Protein AF-A0A183GMT7-F1 (afdb_monomer)

pLDDT: mean 81.46, std 11.67, range [47.44, 95.62]

Mean predicted aligned error: 14.93 Å

InterPro domains:
  IPR029526 PiggyBac transposable element-derived protein [PF13843] (2-76)

Solvent-accessible surface area (backbone atoms only — not comparable to full-atom values): 9128 Å² total; per-residue (Å²): 95,82,48,75,75,99,55,83,44,78,52,85,71,95,82,59,68,97,49,69,35,96,83,80,39,44,40,59,58,55,54,48,52,62,58,49,46,56,57,55,51,52,51,50,57,40,67,76,61,62,87,83,74,97,66,95,53,71,67,58,55,53,54,50,46,44,52,66,42,53,51,46,48,52,52,51,51,52,39,40,76,75,76,46,88,71,57,69,69,60,52,51,49,52,52,52,54,53,55,56,58,55,56,68,66,70,62,71,66,73,80,71,57,67,42,81,47,70,59,88,93,64,59,39,45,28,30,57,70,59,31,56,54,36,43,73,78,33,61,68,74,61,18,60,68,71,35,51,61,131

Organism: Heligmosomoides polygyrus (NCBI:txid6339)

Structure (mmCIF, N/CA/C/O backbone):
data_AF-A0A183GM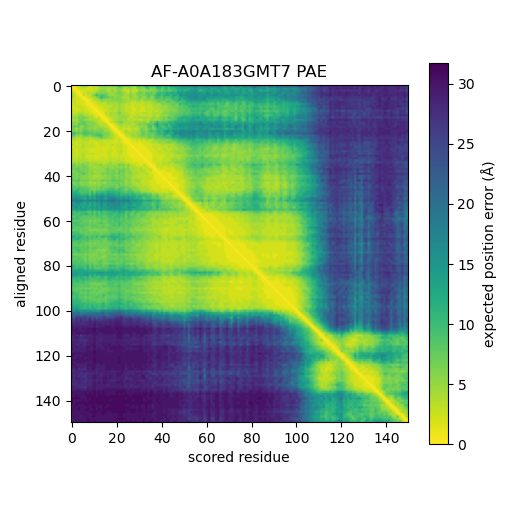T7-F1
#
_entry.id   AF-A0A183GMT7-F1
#
loop_
_atom_site.group_PDB
_atom_site.id
_atom_site.type_symbol
_atom_site.label_atom_id
_atom_site.label_alt_id
_atom_site.label_comp_id
_atom_site.label_asym_id
_atom_site.label_entity_id
_atom_site.label_seq_id
_atom_site.pdbx_PDB_ins_code
_atom_site.Cartn_x
_atom_site.Cartn_y
_atom_site.Cartn_z
_atom_site.occupancy
_atom_site.B_iso_or_equiv
_atom_site.auth_seq_id
_atom_site.auth_comp_id
_atom_site.auth_asym_id
_atom_site.auth_atom_id
_atom_site.pdbx_PDB_model_num
ATOM 1 N N . MET A 1 1 ? 17.663 -13.928 -25.391 1.00 79.12 1 MET A N 1
ATOM 2 C CA . MET A 1 1 ? 18.899 -13.116 -25.437 1.00 79.12 1 MET A CA 1
ATOM 3 C C . MET A 1 1 ? 19.853 -13.529 -24.312 1.00 79.12 1 MET A C 1
ATOM 5 O O . MET A 1 1 ? 19.397 -13.737 -23.190 1.00 79.12 1 MET A O 1
ATOM 9 N N . LYS A 1 2 ? 21.162 -13.655 -24.583 1.00 85.62 2 LYS A N 1
ATOM 10 C CA . LYS A 1 2 ? 22.198 -13.870 -23.554 1.00 85.62 2 LYS A CA 1
ATOM 11 C C . LYS A 1 2 ? 23.055 -12.611 -23.450 1.00 85.62 2 LYS A C 1
ATOM 13 O O . LYS A 1 2 ? 23.672 -12.215 -24.431 1.00 85.62 2 LYS A O 1
ATOM 18 N N . TRP A 1 3 ? 23.098 -11.992 -22.276 1.00 86.00 3 TRP A N 1
ATOM 19 C CA . TRP A 1 3 ? 23.861 -10.771 -22.030 1.00 86.00 3 TRP A CA 1
ATOM 20 C C . TRP A 1 3 ? 24.848 -10.976 -20.886 1.00 86.00 3 TRP A C 1
ATOM 22 O O . TRP A 1 3 ? 24.518 -11.592 -19.874 1.00 86.00 3 TRP A O 1
ATOM 32 N N . LYS A 1 4 ? 26.075 -10.479 -21.042 1.00 86.19 4 LYS A N 1
ATOM 33 C CA . LYS A 1 4 ? 27.156 -10.695 -20.080 1.00 86.19 4 LYS A CA 1
ATOM 34 C C . LYS A 1 4 ? 27.585 -9.378 -19.456 1.00 86.19 4 LYS A C 1
ATOM 36 O O . LYS A 1 4 ? 27.953 -8.444 -20.159 1.00 86.19 4 LYS A O 1
ATOM 41 N N . VAL A 1 5 ? 27.575 -9.344 -18.125 1.00 83.38 5 VAL A N 1
ATOM 42 C CA . VAL A 1 5 ? 28.184 -8.265 -17.331 1.00 83.38 5 VAL A CA 1
ATOM 43 C C . VAL A 1 5 ? 29.330 -8.868 -16.519 1.00 83.38 5 VAL A C 1
ATOM 45 O O . VAL A 1 5 ? 30.293 -9.364 -17.091 1.00 83.38 5 VAL A O 1
ATOM 48 N N . LYS A 1 6 ? 29.207 -8.926 -15.185 1.00 88.00 6 LYS A N 1
ATOM 49 C CA . LYS A 1 6 ? 30.078 -9.733 -14.314 1.00 88.00 6 LYS A CA 1
ATOM 50 C C . LYS A 1 6 ? 29.716 -11.221 -14.345 1.00 88.00 6 LYS A C 1
ATOM 52 O O . LYS A 1 6 ? 30.560 -12.068 -14.083 1.00 88.00 6 LYS A O 1
ATOM 57 N N . ARG A 1 7 ? 28.449 -11.528 -14.620 1.00 89.38 7 ARG A N 1
ATOM 58 C CA . ARG A 1 7 ? 27.887 -12.875 -14.759 1.00 89.38 7 ARG A CA 1
ATOM 59 C C . ARG A 1 7 ? 27.035 -12.917 -16.021 1.00 89.38 7 ARG A C 1
ATOM 61 O O . ARG A 1 7 ? 26.567 -11.870 -16.476 1.00 89.38 7 ARG A O 1
ATOM 68 N N . ASP A 1 8 ? 26.866 -14.113 -16.567 1.00 91.25 8 ASP A N 1
ATOM 69 C CA . ASP A 1 8 ? 25.964 -14.340 -17.690 1.00 91.25 8 ASP A CA 1
ATOM 70 C C . ASP A 1 8 ? 24.513 -14.208 -17.209 1.00 91.25 8 ASP A C 1
ATOM 72 O O . ASP A 1 8 ? 24.123 -14.797 -16.200 1.00 91.25 8 ASP A O 1
ATOM 76 N N . ILE A 1 9 ? 23.723 -13.422 -17.935 1.00 89.50 9 ILE A N 1
ATOM 77 C CA . ILE A 1 9 ? 22.298 -13.199 -17.708 1.00 89.50 9 ILE A CA 1
ATOM 78 C C . ILE A 1 9 ? 21.564 -13.704 -18.948 1.00 89.50 9 ILE A C 1
ATOM 80 O O . ILE A 1 9 ? 21.869 -13.310 -20.075 1.00 89.50 9 ILE A O 1
ATOM 84 N N . ILE A 1 10 ? 20.601 -14.594 -18.740 1.00 91.38 10 ILE A N 1
ATOM 85 C CA . ILE A 1 10 ? 19.743 -15.121 -19.799 1.00 91.38 10 ILE A CA 1
ATOM 86 C C . ILE A 1 10 ? 18.361 -14.521 -19.582 1.00 91.38 10 ILE A C 1
ATOM 88 O O . ILE A 1 10 ? 17.787 -14.686 -18.509 1.00 91.38 10 ILE A O 1
ATOM 92 N N . MET A 1 11 ? 17.852 -13.820 -20.592 1.00 89.12 11 MET A N 1
ATOM 93 C CA . MET A 1 11 ? 16.529 -13.204 -20.555 1.00 89.12 11 MET A CA 1
ATOM 94 C C . MET A 1 11 ? 15.657 -13.733 -21.695 1.00 89.12 11 MET A C 1
ATOM 96 O O . MET A 1 11 ? 16.134 -13.975 -22.815 1.00 89.12 11 MET A O 1
ATOM 100 N N . LEU A 1 12 ? 14.371 -13.890 -21.384 1.00 91.12 12 LEU A N 1
ATOM 101 C CA . LEU A 1 12 ? 13.308 -14.271 -22.304 1.00 91.12 12 LEU A CA 1
ATOM 102 C C . LEU A 1 12 ? 12.240 -13.181 -22.272 1.00 91.12 12 LEU A C 1
ATOM 104 O O . LEU A 1 12 ? 11.809 -12.768 -21.198 1.00 91.12 12 LEU A O 1
ATOM 108 N N . SE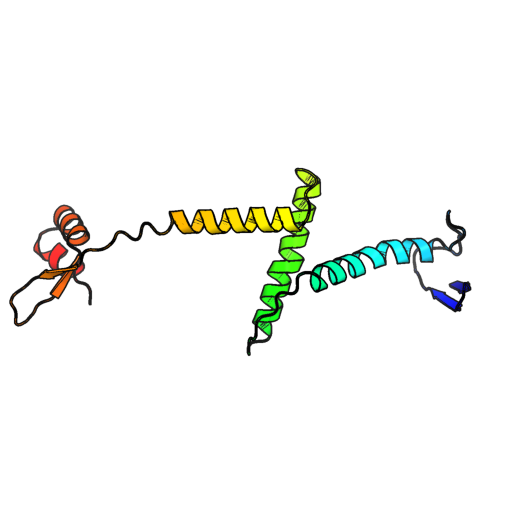R A 1 13 ? 11.794 -12.735 -23.440 1.00 88.94 13 SER A N 1
ATOM 109 C CA . SER A 1 13 ? 10.613 -11.886 -23.548 1.00 88.94 13 SER A CA 1
ATOM 110 C C . SER A 1 13 ? 9.918 -12.124 -24.880 1.00 88.94 13 SER A C 1
ATOM 112 O O . SER A 1 13 ? 10.556 -12.537 -25.845 1.00 88.94 13 SER A O 1
ATOM 114 N N . THR A 1 14 ? 8.622 -11.837 -24.915 1.00 92.44 14 THR A N 1
ATOM 115 C CA . THR A 1 14 ? 7.770 -11.952 -26.104 1.00 92.44 14 THR A CA 1
ATOM 116 C C . THR A 1 14 ? 7.550 -10.620 -26.823 1.00 92.44 14 THR A C 1
ATOM 118 O O . THR A 1 14 ? 6.858 -10.605 -27.834 1.00 92.44 14 THR A O 1
ATOM 121 N N . ILE A 1 15 ? 8.073 -9.509 -26.288 1.00 89.88 15 ILE A N 1
ATOM 122 C CA . ILE A 1 15 ? 7.766 -8.146 -26.764 1.00 89.88 15 ILE A CA 1
ATOM 123 C C . ILE A 1 15 ? 8.999 -7.339 -27.182 1.00 89.88 15 ILE A C 1
ATOM 125 O O . ILE A 1 15 ? 8.868 -6.400 -27.956 1.00 89.88 15 ILE A O 1
ATOM 129 N N . HIS A 1 16 ? 10.175 -7.668 -26.646 1.00 89.25 16 HIS A N 1
ATOM 130 C CA . HIS A 1 16 ? 11.413 -6.942 -26.920 1.00 89.25 16 HIS A CA 1
ATOM 131 C C . HIS A 1 16 ? 12.256 -7.690 -27.952 1.00 89.25 16 HIS A C 1
ATOM 133 O O . HIS A 1 16 ? 12.486 -8.892 -27.793 1.00 89.25 16 HIS A O 1
ATOM 139 N N . ASP A 1 17 ? 12.781 -6.943 -28.920 1.00 85.38 17 ASP A N 1
ATOM 140 C CA . ASP A 1 17 ? 13.849 -7.380 -29.820 1.00 85.38 17 ASP A CA 1
ATOM 141 C C . ASP A 1 17 ? 15.227 -7.315 -29.126 1.00 85.38 17 ASP A C 1
ATOM 143 O O . ASP A 1 17 ? 15.355 -6.864 -27.983 1.00 85.38 17 ASP A O 1
ATOM 147 N N . ASP A 1 18 ? 16.295 -7.706 -29.830 1.00 81.94 18 ASP A N 1
ATOM 148 C CA . ASP A 1 18 ? 17.686 -7.663 -29.338 1.00 81.94 18 ASP A CA 1
ATOM 149 C C . ASP A 1 18 ? 18.289 -6.233 -29.286 1.00 81.94 18 ASP A C 1
ATOM 151 O O . ASP A 1 18 ? 19.508 -6.047 -29.250 1.00 81.94 18 ASP A O 1
ATOM 155 N N . GLY A 1 19 ? 17.439 -5.201 -29.272 1.00 85.12 19 GLY A N 1
ATOM 156 C CA . GLY A 1 19 ? 17.832 -3.794 -29.245 1.00 85.12 19 GLY A CA 1
ATOM 157 C C . GLY A 1 19 ? 18.531 -3.375 -27.946 1.00 85.12 19 GLY A C 1
ATOM 158 O O . GLY A 1 19 ? 18.185 -3.808 -26.840 1.00 85.12 19 GLY A O 1
ATOM 159 N N . ILE A 1 20 ? 19.506 -2.474 -28.078 1.00 85.81 20 ILE A N 1
ATOM 160 C CA . ILE A 1 20 ? 20.235 -1.875 -26.955 1.00 85.81 20 ILE A CA 1
ATOM 161 C C . ILE A 1 20 ? 19.594 -0.529 -26.609 1.00 85.81 20 ILE A C 1
ATOM 163 O O . ILE A 1 20 ? 19.430 0.324 -27.477 1.00 85.81 20 ILE A O 1
ATOM 167 N N . GLY A 1 21 ? 19.250 -0.356 -25.335 1.00 82.50 21 GLY A N 1
ATOM 168 C CA . GLY A 1 21 ? 18.690 0.865 -24.779 1.00 82.50 21 GLY A CA 1
ATOM 169 C C . GLY A 1 21 ? 19.737 1.921 -24.434 1.00 82.50 21 GLY A C 1
ATOM 170 O O . GLY A 1 21 ? 20.948 1.747 -24.598 1.00 82.50 21 GLY A O 1
ATOM 171 N N . SER A 1 22 ? 19.241 3.043 -23.919 1.00 80.31 22 SER A N 1
ATOM 172 C CA . SER A 1 22 ? 20.021 4.262 -23.667 1.00 80.31 22 SER A CA 1
ATOM 173 C C . SER A 1 22 ? 21.193 4.086 -22.692 1.00 80.31 22 SER A C 1
ATOM 175 O O . SER A 1 22 ? 22.168 4.829 -22.776 1.00 80.31 22 SER A O 1
ATOM 177 N N . SER A 1 23 ? 21.150 3.086 -21.803 1.00 83.31 23 SER A N 1
ATOM 178 C CA . SER A 1 23 ? 22.212 2.836 -20.817 1.00 83.31 23 SER A CA 1
ATOM 179 C C . SER A 1 23 ? 23.258 1.817 -21.287 1.00 83.31 23 SER A C 1
ATOM 181 O O . SER A 1 23 ? 23.935 1.212 -20.449 1.00 83.31 23 SER A O 1
ATOM 183 N N . SER A 1 24 ? 23.346 1.546 -22.595 1.00 85.94 24 SER A N 1
ATOM 184 C CA . SER A 1 24 ? 24.153 0.452 -23.169 1.00 85.94 24 SER A CA 1
ATOM 185 C C . SER A 1 24 ? 23.764 -0.936 -22.637 1.00 85.94 24 SER A C 1
ATOM 187 O O . SER A 1 24 ? 24.556 -1.882 -22.662 1.00 85.94 24 SER A O 1
ATOM 189 N N . LYS A 1 25 ? 22.537 -1.062 -22.123 1.00 89.19 25 LYS A N 1
ATOM 190 C CA . LYS A 1 25 ? 21.934 -2.312 -21.654 1.00 89.19 25 LYS A CA 1
ATOM 191 C C . LYS A 1 25 ? 20.850 -2.726 -22.640 1.00 89.19 25 LYS A C 1
ATOM 193 O O . LYS A 1 25 ? 20.232 -1.852 -23.238 1.00 89.19 25 LYS A O 1
ATOM 198 N N . PRO A 1 26 ? 20.571 -4.024 -22.805 1.00 91.62 26 PRO A N 1
ATOM 199 C CA . PRO A 1 26 ? 19.427 -4.448 -23.600 1.00 91.62 26 PRO A CA 1
ATOM 200 C C . PRO A 1 26 ? 18.131 -3.816 -23.090 1.00 91.62 26 PRO A C 1
ATOM 202 O O . PRO A 1 26 ? 17.925 -3.787 -21.874 1.00 91.62 26 PRO A O 1
ATOM 205 N N . HIS A 1 27 ? 17.246 -3.388 -23.992 1.00 90.75 27 HIS A N 1
ATOM 206 C CA . HIS A 1 27 ? 15.937 -2.830 -23.617 1.00 90.75 27 HIS A CA 1
ATOM 207 C C . HIS A 1 27 ? 15.178 -3.758 -22.661 1.00 90.75 27 HIS A C 1
ATOM 209 O O . HIS A 1 27 ? 14.740 -3.344 -21.592 1.00 90.75 27 HIS A O 1
ATOM 215 N N . MET A 1 28 ? 15.176 -5.057 -22.972 1.00 90.50 28 MET A N 1
ATOM 216 C CA . MET A 1 28 ? 14.586 -6.104 -22.135 1.00 90.50 28 MET A CA 1
ATOM 217 C C . MET A 1 28 ? 15.104 -6.096 -20.685 1.00 90.50 28 MET A C 1
ATOM 219 O O . MET A 1 28 ? 14.360 -6.393 -19.753 1.00 90.50 28 MET A O 1
ATOM 223 N N . VAL A 1 29 ? 16.384 -5.776 -20.472 1.00 90.31 29 VAL A N 1
ATOM 224 C CA . VAL A 1 29 ? 16.991 -5.720 -19.134 1.00 90.31 29 VAL A CA 1
ATOM 225 C C . VAL A 1 29 ? 16.600 -4.434 -18.409 1.00 90.31 29 VAL A C 1
ATOM 227 O O . VAL A 1 29 ? 16.376 -4.468 -17.199 1.00 90.31 29 VAL A O 1
ATOM 230 N N . GLU A 1 30 ? 16.537 -3.303 -19.111 1.00 89.75 30 GLU A N 1
ATOM 231 C CA . GLU A 1 30 ? 16.092 -2.030 -18.533 1.00 89.75 30 GLU A CA 1
ATOM 232 C C . GLU A 1 30 ? 14.638 -2.131 -18.058 1.00 89.75 30 GLU A C 1
ATOM 234 O O . GLU A 1 30 ? 14.358 -1.880 -16.883 1.00 89.75 30 GLU A O 1
ATOM 239 N N . ASP A 1 31 ? 13.748 -2.619 -18.920 1.00 89.81 31 ASP A N 1
ATOM 240 C CA . ASP A 1 31 ? 12.323 -2.749 -18.617 1.00 89.81 31 ASP A CA 1
ATOM 241 C C . ASP A 1 31 ? 12.052 -3.784 -17.525 1.00 89.81 31 ASP A C 1
ATOM 243 O O . ASP A 1 31 ? 11.266 -3.530 -16.607 1.00 89.81 31 ASP A O 1
ATOM 247 N N . TYR A 1 32 ? 12.776 -4.909 -17.533 1.00 90.94 32 TYR A N 1
ATOM 248 C CA . TYR A 1 32 ? 12.711 -5.875 -16.437 1.00 90.94 32 TYR A CA 1
ATOM 249 C C . TYR A 1 32 ? 13.087 -5.245 -15.091 1.00 90.94 32 TYR A C 1
ATOM 251 O O . TYR A 1 32 ? 12.390 -5.447 -14.097 1.00 90.94 32 TYR A O 1
ATOM 259 N N . ASN A 1 33 ? 14.172 -4.466 -15.036 1.00 88.94 33 ASN A N 1
ATOM 260 C CA . ASN A 1 33 ? 14.602 -3.827 -13.792 1.00 88.94 33 ASN A CA 1
ATOM 261 C C . ASN A 1 33 ? 13.587 -2.783 -13.308 1.00 88.94 33 ASN A C 1
ATOM 263 O O . ASN A 1 33 ? 13.302 -2.730 -12.111 1.00 88.94 33 ASN A O 1
ATOM 267 N N . ASN A 1 34 ? 13.013 -2.000 -14.225 1.00 87.94 34 ASN A N 1
ATOM 268 C CA . ASN A 1 34 ? 11.971 -1.023 -13.907 1.00 87.94 34 ASN A CA 1
ATOM 269 C C . ASN A 1 34 ? 10.721 -1.699 -13.325 1.00 87.94 34 ASN A C 1
ATOM 271 O O . ASN A 1 34 ? 10.192 -1.250 -12.309 1.00 87.94 34 ASN A O 1
ATOM 275 N N . ALA A 1 35 ? 10.280 -2.811 -13.919 1.00 86.69 35 ALA A N 1
ATOM 276 C CA . ALA A 1 35 ? 9.129 -3.564 -13.429 1.00 86.69 35 ALA A CA 1
ATOM 277 C C . ALA A 1 35 ? 9.411 -4.258 -12.084 1.00 86.69 35 ALA A C 1
ATOM 279 O O . ALA A 1 35 ? 8.590 -4.210 -11.165 1.00 86.69 35 ALA A O 1
ATOM 280 N N . LYS A 1 36 ? 10.591 -4.872 -11.935 1.00 86.88 36 LYS A N 1
ATOM 281 C CA . LYS A 1 36 ? 10.997 -5.585 -10.714 1.00 86.88 36 LYS A CA 1
ATOM 282 C C . LYS A 1 36 ? 11.088 -4.663 -9.498 1.00 86.88 36 LYS A C 1
ATOM 284 O O . LYS A 1 36 ? 10.730 -5.072 -8.393 1.00 86.88 36 LYS A O 1
ATOM 289 N N . LEU A 1 37 ? 11.508 -3.414 -9.710 1.00 86.69 37 LEU A N 1
ATOM 290 C CA . LEU A 1 37 ? 11.650 -2.415 -8.653 1.00 86.69 37 LEU A CA 1
ATOM 291 C C . LEU A 1 37 ? 10.357 -2.221 -7.851 1.00 86.69 37 LEU A C 1
ATOM 293 O O . LEU A 1 37 ? 10.417 -2.016 -6.640 1.00 86.69 37 LEU A O 1
ATOM 297 N N . PHE A 1 38 ? 9.190 -2.304 -8.493 1.00 81.38 38 PHE A N 1
ATOM 298 C CA . PHE A 1 38 ? 7.909 -2.103 -7.817 1.00 81.38 38 PHE A CA 1
ATOM 299 C C . PHE A 1 38 ? 7.640 -3.174 -6.753 1.00 81.38 38 PHE A C 1
ATOM 301 O O . PHE A 1 38 ? 7.278 -2.852 -5.619 1.00 81.38 38 PHE A O 1
ATOM 308 N N . VAL A 1 39 ? 7.865 -4.444 -7.103 1.00 84.81 39 VAL A N 1
ATOM 309 C CA . VAL A 1 39 ? 7.676 -5.579 -6.189 1.00 84.81 39 VAL A CA 1
ATOM 310 C C . VAL A 1 39 ? 8.671 -5.499 -5.037 1.00 84.81 39 VAL A C 1
ATOM 312 O O . VAL A 1 39 ? 8.263 -5.574 -3.879 1.00 84.81 39 VAL A O 1
ATOM 315 N N . ASP A 1 40 ? 9.949 -5.259 -5.346 1.00 87.75 40 ASP A N 1
ATOM 316 C CA . ASP A 1 40 ? 11.007 -5.138 -4.338 1.00 87.75 40 ASP A CA 1
ATOM 317 C C . ASP A 1 40 ? 10.715 -3.980 -3.364 1.00 87.75 40 ASP A C 1
ATOM 319 O O . ASP A 1 40 ? 10.862 -4.128 -2.152 1.00 87.75 40 ASP A O 1
ATOM 323 N N . THR A 1 41 ? 10.235 -2.838 -3.870 1.00 85.31 41 THR A N 1
ATOM 324 C CA . THR A 1 41 ? 9.893 -1.673 -3.037 1.00 85.31 41 THR A CA 1
ATOM 325 C C . THR A 1 41 ? 8.697 -1.966 -2.133 1.00 85.31 41 THR A C 1
ATOM 327 O O . THR A 1 41 ? 8.705 -1.598 -0.958 1.00 85.31 41 THR A O 1
ATOM 330 N N . SER A 1 42 ? 7.670 -2.647 -2.650 1.00 83.75 42 SER A N 1
ATOM 331 C CA . SER A 1 42 ? 6.510 -3.047 -1.849 1.00 83.75 42 SER A CA 1
ATOM 332 C C . SER A 1 42 ? 6.900 -4.023 -0.734 1.00 83.75 42 SER A C 1
ATOM 334 O O . SER A 1 42 ? 6.464 -3.856 0.406 1.00 83.75 42 SER A O 1
ATOM 336 N N . ASP A 1 43 ? 7.731 -5.021 -1.036 1.00 86.00 43 ASP A N 1
ATOM 337 C CA . ASP A 1 43 ? 8.228 -5.983 -0.046 1.00 86.00 43 ASP A CA 1
ATOM 338 C C . ASP A 1 43 ? 9.109 -5.297 1.012 1.00 86.00 43 ASP A C 1
ATOM 340 O O . ASP A 1 43 ? 8.936 -5.482 2.221 1.00 86.00 43 ASP A O 1
ATOM 344 N N . GLN A 1 44 ? 9.971 -4.379 0.574 1.00 87.19 44 GLN A N 1
ATOM 345 C CA . GLN A 1 44 ? 10.781 -3.554 1.459 1.00 87.19 44 GLN A CA 1
ATOM 346 C C . GLN A 1 44 ? 9.908 -2.697 2.394 1.00 87.19 44 GLN A C 1
ATOM 348 O O . GLN A 1 44 ? 10.130 -2.688 3.607 1.00 87.1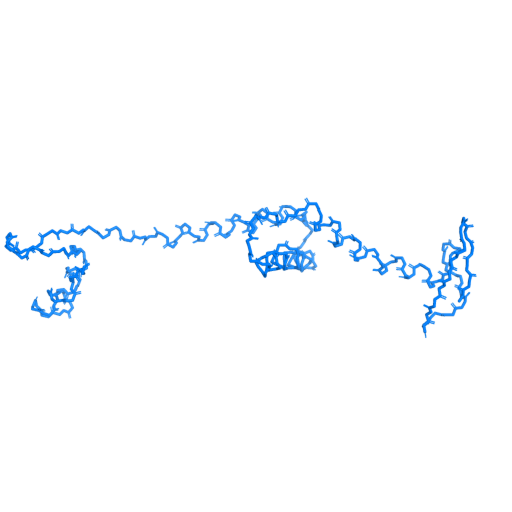9 44 GLN A O 1
ATOM 353 N N . MET A 1 45 ? 8.868 -2.031 1.882 1.00 83.62 45 MET A N 1
ATOM 354 C CA . MET A 1 45 ? 7.908 -1.288 2.709 1.00 83.62 45 MET A CA 1
ATOM 355 C C . MET A 1 45 ? 7.198 -2.192 3.725 1.00 83.62 45 MET A C 1
ATOM 357 O O . MET A 1 45 ? 6.981 -1.777 4.872 1.00 83.62 45 MET A O 1
ATOM 361 N N . ALA A 1 46 ? 6.885 -3.430 3.332 1.00 83.12 46 ALA A N 1
ATOM 362 C CA . ALA A 1 46 ? 6.273 -4.409 4.216 1.00 83.12 46 ALA A CA 1
ATOM 363 C C . ALA A 1 46 ? 7.210 -4.860 5.342 1.00 83.12 46 ALA A C 1
ATOM 365 O O . ALA A 1 46 ? 6.781 -4.963 6.495 1.00 83.12 46 ALA A O 1
ATOM 366 N N . SER A 1 47 ? 8.492 -5.055 5.032 1.00 84.19 47 SER A N 1
ATOM 367 C CA . SER A 1 47 ? 9.516 -5.443 6.006 1.00 84.19 47 SER A CA 1
ATOM 368 C C . SER A 1 47 ? 9.874 -4.333 7.001 1.00 84.19 47 SER A C 1
ATOM 370 O O . SER A 1 47 ? 10.163 -4.634 8.158 1.00 84.19 47 SER A O 1
ATOM 372 N N . TYR A 1 48 ? 9.794 -3.055 6.608 1.00 82.75 48 TYR A N 1
ATOM 373 C CA . TYR A 1 48 ? 10.075 -1.921 7.501 1.00 82.75 48 TYR A CA 1
ATOM 374 C C . TYR A 1 48 ? 8.972 -1.627 8.517 1.00 82.75 48 TYR A C 1
ATOM 376 O O . TYR A 1 48 ? 9.223 -0.993 9.541 1.00 82.75 48 TYR A O 1
ATOM 384 N N . SER A 1 49 ? 7.743 -2.067 8.257 1.00 75.44 49 SER A N 1
ATOM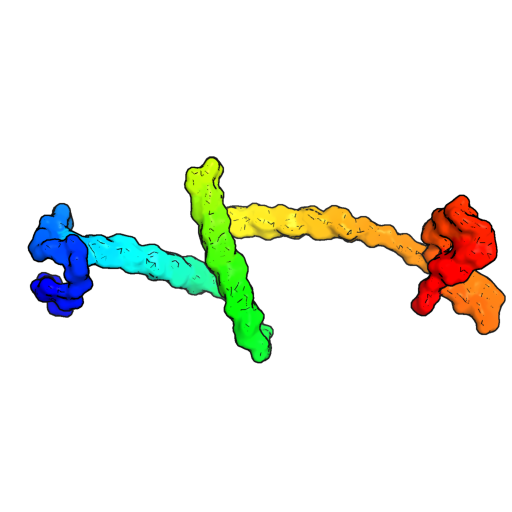 385 C CA . SER A 1 49 ? 6.611 -1.857 9.161 1.00 75.44 49 SER A CA 1
ATOM 386 C C . SER A 1 49 ? 5.821 -3.157 9.337 1.00 75.44 49 SER A C 1
ATOM 388 O O . SER A 1 49 ? 4.644 -3.215 8.974 1.00 75.44 49 SER A O 1
ATOM 390 N N . PRO A 1 50 ? 6.446 -4.226 9.867 1.00 76.00 50 PRO A N 1
ATOM 391 C CA . PRO A 1 50 ? 5.806 -5.523 9.932 1.00 76.00 50 PRO A CA 1
ATOM 392 C C . PRO A 1 50 ? 4.754 -5.515 11.045 1.00 76.00 50 PRO A C 1
ATOM 394 O O . PRO A 1 50 ? 5.030 -5.181 12.199 1.00 76.00 50 PRO A O 1
ATOM 397 N N . PHE A 1 51 ? 3.525 -5.912 10.717 1.00 73.19 51 PHE A N 1
ATOM 398 C CA . PHE A 1 51 ? 2.510 -6.156 11.735 1.00 73.19 51 PHE A CA 1
ATOM 399 C C . PHE A 1 51 ? 2.737 -7.544 12.345 1.00 73.19 51 PHE A C 1
ATOM 401 O O . PHE A 1 51 ? 2.244 -8.554 11.841 1.00 73.19 51 PHE A O 1
ATOM 408 N N . VAL A 1 52 ? 3.510 -7.605 13.431 1.00 73.12 52 VAL A N 1
ATOM 409 C CA . VAL A 1 52 ? 3.804 -8.860 14.134 1.00 73.12 52 VAL A CA 1
ATOM 410 C C . VAL A 1 52 ? 2.982 -8.926 15.416 1.00 73.12 52 VAL A C 1
ATOM 412 O O . VAL A 1 52 ? 3.274 -8.254 16.401 1.00 73.12 52 VAL A O 1
ATOM 415 N N . ARG A 1 53 ? 1.942 -9.764 15.417 1.00 79.00 53 ARG A N 1
ATOM 416 C CA . ARG A 1 53 ? 1.239 -10.171 16.639 1.00 79.00 53 ARG A CA 1
ATOM 417 C C . ARG A 1 53 ? 1.235 -11.686 16.753 1.00 79.00 53 ARG A C 1
ATOM 419 O O . ARG A 1 53 ? 0.972 -12.384 15.775 1.00 79.00 53 ARG A O 1
ATOM 426 N N . LYS A 1 54 ? 1.497 -12.192 17.960 1.00 83.94 54 LYS A N 1
ATOM 427 C CA . LYS A 1 54 ? 1.388 -13.620 18.263 1.00 83.94 54 LYS A CA 1
ATOM 428 C C . LYS A 1 54 ? -0.086 -14.022 18.171 1.00 83.94 54 LYS A C 1
ATOM 430 O O . LYS A 1 54 ? -0.911 -13.546 18.943 1.00 83.94 54 LYS A O 1
ATOM 435 N N . THR A 1 55 ? -0.415 -14.867 17.200 1.00 86.31 55 THR A N 1
ATOM 436 C CA . THR A 1 55 ? -1.763 -15.408 16.997 1.00 86.31 55 THR A CA 1
ATOM 437 C C . THR A 1 55 ? -1.668 -16.866 16.574 1.00 86.31 55 THR A C 1
ATOM 439 O O . THR A 1 55 ? -0.829 -17.219 15.749 1.00 86.31 55 THR A O 1
ATOM 442 N N . ASN A 1 56 ? -2.554 -17.703 17.114 1.00 88.00 56 ASN A N 1
ATOM 443 C CA . ASN A 1 56 ? -2.668 -19.115 16.732 1.00 88.00 56 ASN A CA 1
ATOM 444 C C . ASN A 1 56 ? -3.464 -19.301 15.426 1.00 88.00 56 ASN A C 1
ATOM 446 O O . ASN A 1 56 ? -3.512 -20.390 14.868 1.00 88.00 56 ASN A O 1
ATOM 450 N N . LYS A 1 57 ? -4.111 -18.238 14.937 1.00 91.94 57 LYS A N 1
ATOM 451 C CA . LYS A 1 57 ? -4.966 -18.248 13.747 1.00 91.94 57 LYS A CA 1
ATOM 452 C C . LYS A 1 57 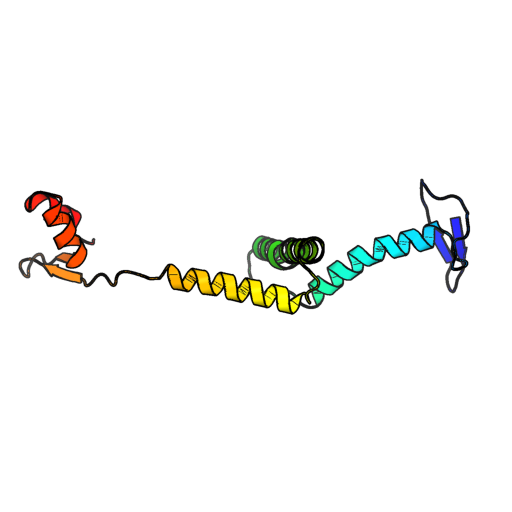? -4.225 -17.609 12.574 1.00 91.94 57 LYS A C 1
ATOM 454 O O . LYS A 1 57 ? -4.059 -16.389 12.544 1.00 91.94 57 LYS A O 1
ATOM 459 N N . TRP A 1 58 ? -3.795 -18.420 11.606 1.00 90.94 58 TRP A N 1
ATOM 460 C CA . TRP A 1 58 ? -2.967 -17.978 10.472 1.00 90.94 58 TRP A CA 1
ATOM 461 C C . TRP A 1 58 ? -3.640 -16.891 9.617 1.00 90.94 58 TRP A C 1
ATOM 463 O O . TRP A 1 58 ? -2.987 -15.932 9.212 1.00 90.94 58 TRP A O 1
ATOM 473 N N . TYR A 1 59 ? -4.958 -16.980 9.421 1.00 91.19 59 TYR A N 1
ATOM 474 C CA . TYR A 1 59 ? -5.720 -16.031 8.607 1.00 91.19 59 TYR A CA 1
ATOM 475 C C . TYR A 1 59 ? -5.721 -14.611 9.190 1.00 91.19 59 TYR A C 1
ATOM 477 O O . TYR A 1 59 ? -5.827 -13.638 8.450 1.00 91.19 59 TYR A O 1
ATOM 485 N N . ILE A 1 60 ? -5.545 -14.468 10.510 1.00 90.50 60 ILE A N 1
ATOM 486 C CA . ILE A 1 60 ? -5.451 -13.154 11.158 1.00 90.50 60 ILE A CA 1
ATOM 487 C C . ILE A 1 60 ? -4.173 -12.434 10.711 1.00 90.50 60 ILE A C 1
ATOM 489 O O . ILE A 1 60 ? -4.210 -11.234 10.451 1.00 90.50 60 ILE A O 1
ATOM 493 N N . ARG A 1 61 ? -3.051 -13.156 10.562 1.00 86.81 61 ARG A N 1
ATOM 494 C CA . ARG A 1 61 ? -1.810 -12.573 10.019 1.00 86.81 61 ARG A CA 1
ATOM 495 C C . ARG A 1 61 ? -2.018 -12.072 8.592 1.00 86.81 61 ARG A C 1
ATOM 497 O O . ARG A 1 61 ? -1.594 -10.963 8.288 1.00 86.81 61 ARG A O 1
ATOM 504 N N . LEU A 1 62 ? -2.701 -12.856 7.756 1.00 89.31 62 LEU A N 1
ATOM 505 C CA . LEU A 1 62 ? -3.013 -12.468 6.380 1.00 89.31 62 LEU A CA 1
ATOM 506 C C . LEU A 1 62 ? -3.904 -11.220 6.331 1.00 89.31 62 LEU A C 1
ATOM 508 O O . LEU A 1 62 ? -3.579 -10.270 5.627 1.00 89.31 62 LEU A O 1
ATOM 512 N N . PHE A 1 63 ? -4.979 -11.191 7.122 1.00 91.06 63 PHE A N 1
ATOM 513 C CA . PHE A 1 63 ? -5.877 -10.039 7.203 1.00 91.06 63 PHE A CA 1
ATOM 514 C C . PHE A 1 63 ? -5.117 -8.748 7.530 1.00 91.06 63 PHE A C 1
ATOM 516 O O . PHE A 1 63 ? -5.241 -7.754 6.816 1.00 91.06 63 PHE A O 1
ATOM 523 N N . PHE A 1 64 ? -4.291 -8.765 8.580 1.00 87.56 64 PHE A N 1
ATOM 524 C CA . PHE A 1 64 ? -3.535 -7.576 8.963 1.00 87.56 64 PHE A CA 1
ATOM 525 C C . PHE A 1 64 ? -2.460 -7.204 7.950 1.00 87.56 64 PHE A C 1
ATOM 527 O O . PHE A 1 64 ? -2.227 -6.015 7.747 1.00 87.56 64 PHE A O 1
ATOM 534 N N . HIS A 1 65 ? -1.828 -8.177 7.295 1.00 87.81 65 HIS A N 1
ATOM 535 C CA . HIS A 1 65 ? -0.900 -7.894 6.207 1.00 87.81 65 HIS A CA 1
ATOM 536 C C . HIS A 1 65 ? -1.602 -7.136 5.070 1.00 87.81 65 HIS A C 1
ATOM 538 O O . HIS A 1 65 ? -1.159 -6.049 4.703 1.00 87.81 65 HIS A O 1
ATOM 544 N N . ILE A 1 66 ? -2.754 -7.631 4.606 1.00 89.88 66 ILE A N 1
ATOM 545 C CA . ILE A 1 66 ? -3.553 -6.968 3.565 1.00 89.88 66 ILE A CA 1
ATOM 546 C C . ILE A 1 66 ? -3.971 -5.563 4.020 1.00 89.88 66 ILE A C 1
ATOM 548 O O . ILE A 1 66 ? -3.793 -4.590 3.289 1.00 89.88 66 ILE A O 1
ATOM 552 N N . ALA A 1 67 ? -4.479 -5.423 5.247 1.00 89.44 67 ALA A N 1
ATOM 553 C CA . ALA A 1 67 ? -4.954 -4.140 5.757 1.00 89.44 67 ALA A CA 1
ATOM 554 C C . ALA A 1 67 ? -3.836 -3.096 5.927 1.00 89.44 67 ALA A C 1
ATOM 556 O O . ALA A 1 67 ? -4.012 -1.925 5.594 1.00 89.44 67 ALA A O 1
ATOM 557 N N . THR A 1 68 ? -2.678 -3.499 6.451 1.00 85.06 68 THR A N 1
ATOM 558 C CA . THR A 1 68 ? -1.604 -2.558 6.816 1.00 85.06 68 THR A CA 1
ATOM 559 C C . THR A 1 68 ? -0.630 -2.268 5.682 1.00 85.06 68 THR A C 1
ATOM 561 O O . THR A 1 68 ? -0.039 -1.187 5.683 1.00 85.06 68 THR A O 1
ATOM 564 N N . GLN A 1 69 ? -0.471 -3.192 4.731 1.00 86.69 69 GLN A N 1
ATOM 565 C CA . GLN A 1 69 ? 0.435 -3.040 3.592 1.00 86.69 69 GLN A CA 1
ATOM 566 C C . GLN A 1 69 ? -0.330 -2.683 2.325 1.00 86.69 69 GLN A C 1
ATOM 568 O O . GLN A 1 69 ? -0.152 -1.591 1.793 1.00 86.69 69 GLN A O 1
ATOM 573 N N . THR A 1 70 ? -1.238 -3.554 1.882 1.00 88.81 70 THR A N 1
ATOM 574 C CA . THR A 1 70 ? -1.935 -3.390 0.601 1.00 88.81 70 THR A CA 1
ATOM 575 C C . THR A 1 70 ? -2.918 -2.223 0.631 1.00 88.81 70 THR A C 1
ATOM 577 O O . THR A 1 70 ? -2.800 -1.300 -0.170 1.00 88.81 70 THR A O 1
ATOM 580 N N . ILE A 1 71 ? -3.869 -2.221 1.572 1.00 92.44 71 ILE A N 1
ATOM 581 C CA . ILE A 1 71 ? -4.901 -1.173 1.638 1.00 92.44 71 ILE A CA 1
ATOM 582 C C . ILE A 1 71 ? -4.257 0.187 1.924 1.00 92.44 71 ILE A C 1
ATOM 584 O O . ILE A 1 71 ? -4.515 1.157 1.213 1.00 92.44 71 ILE A O 1
ATOM 588 N N . MET A 1 72 ? -3.383 0.258 2.932 1.00 91.12 72 MET A N 1
ATOM 589 C CA . MET A 1 72 ? -2.713 1.504 3.315 1.00 91.12 72 MET A CA 1
ATOM 590 C C . MET A 1 72 ? -1.792 2.037 2.207 1.00 91.12 72 MET A C 1
ATOM 592 O O . MET A 1 72 ? -1.785 3.239 1.949 1.00 91.12 72 MET A O 1
ATOM 596 N N . GLY A 1 73 ? -1.025 1.163 1.544 1.00 90.69 73 GLY A N 1
ATOM 597 C CA . GLY A 1 73 ? -0.145 1.529 0.433 1.00 90.69 73 GLY A CA 1
ATOM 598 C C . GLY A 1 73 ? -0.923 2.066 -0.766 1.00 90.69 73 GLY A C 1
ATOM 599 O O . GLY A 1 73 ? -0.611 3.147 -1.264 1.00 90.69 73 GLY A O 1
ATOM 600 N N . ASN A 1 74 ? -1.993 1.374 -1.165 1.00 91.50 74 ASN A N 1
ATOM 601 C CA . ASN A 1 74 ? -2.852 1.804 -2.269 1.00 91.50 74 ASN A CA 1
ATOM 602 C C . ASN A 1 74 ? -3.559 3.129 -1.958 1.00 91.50 74 ASN A C 1
ATOM 604 O O . ASN A 1 74 ? -3.583 4.025 -2.798 1.00 91.50 74 ASN A O 1
ATOM 608 N N . ALA A 1 75 ? -4.083 3.294 -0.739 1.00 93.69 75 ALA A N 1
ATOM 609 C CA . ALA A 1 75 ? -4.710 4.544 -0.312 1.00 93.69 75 ALA A CA 1
ATOM 610 C C . ALA A 1 75 ? -3.713 5.714 -0.300 1.00 93.69 75 ALA A C 1
ATOM 612 O O . ALA A 1 75 ? -4.045 6.823 -0.718 1.00 93.69 75 ALA A O 1
ATOM 613 N N . TRP A 1 76 ? -2.477 5.470 0.142 1.00 93.44 76 TRP A N 1
ATOM 614 C CA . TRP A 1 76 ? -1.415 6.472 0.111 1.00 93.44 76 TRP A CA 1
ATOM 615 C C . TRP A 1 76 ? -1.035 6.862 -1.317 1.00 93.44 76 TRP A C 1
ATOM 617 O O . TRP A 1 76 ? -0.883 8.049 -1.602 1.00 93.44 76 TRP A O 1
ATOM 627 N N . LYS A 1 77 ? -0.921 5.882 -2.221 1.00 91.56 77 LYS A N 1
ATOM 628 C CA . LYS A 1 77 ? -0.633 6.133 -3.634 1.00 91.56 77 LYS A CA 1
ATOM 629 C C . LYS A 1 77 ? -1.746 6.957 -4.285 1.00 91.56 77 LYS A C 1
ATOM 631 O O . LYS A 1 77 ? -1.460 7.988 -4.884 1.00 91.56 77 LYS A O 1
ATOM 636 N N . LEU A 1 78 ? -3.005 6.589 -4.046 1.00 95.12 78 LEU A N 1
ATOM 637 C CA . LEU A 1 78 ? -4.166 7.346 -4.513 1.00 95.12 78 LEU A CA 1
ATOM 638 C C . LEU A 1 78 ? -4.167 8.790 -3.983 1.00 95.12 78 LEU A C 1
ATOM 640 O O . LEU A 1 78 ? -4.451 9.723 -4.731 1.00 95.12 78 LEU A O 1
ATOM 644 N N . TYR A 1 79 ? -3.812 8.993 -2.711 1.00 95.00 79 TYR A N 1
ATOM 645 C CA . TYR A 1 79 ? -3.672 10.331 -2.133 1.00 95.00 79 TYR A CA 1
ATOM 646 C C . TYR A 1 79 ? -2.563 11.139 -2.819 1.0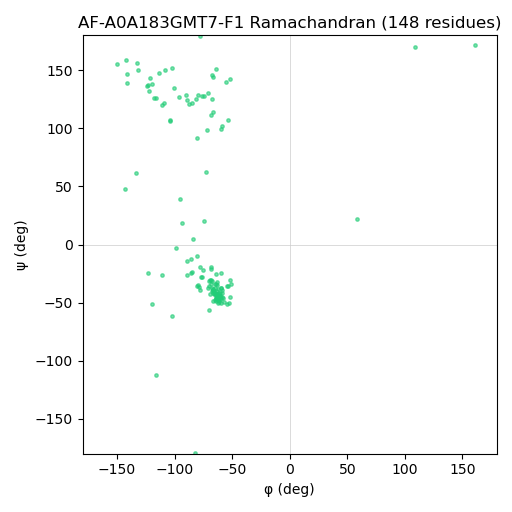0 95.00 79 TYR A C 1
ATOM 648 O O . TYR A 1 79 ? -2.750 12.324 -3.099 1.00 95.00 79 TYR A O 1
ATOM 656 N N . GLN A 1 80 ? -1.415 10.517 -3.104 1.00 93.88 80 GLN A N 1
ATOM 657 C CA . GLN A 1 80 ? -0.326 11.193 -3.809 1.00 93.88 80 GLN A CA 1
ATOM 658 C C . GLN A 1 80 ? -0.714 11.633 -5.213 1.00 93.88 80 GLN A C 1
ATOM 660 O O . GLN A 1 80 ? -0.313 12.720 -5.624 1.00 93.88 80 GLN A O 1
ATOM 665 N N . ASP A 1 81 ? -1.489 10.809 -5.911 1.00 94.12 81 ASP A N 1
ATOM 666 C CA . ASP A 1 81 ? -1.870 11.064 -7.296 1.00 94.12 81 ASP A CA 1
ATOM 667 C C . ASP A 1 81 ? -2.965 12.140 -7.413 1.00 94.12 81 ASP A C 1
ATOM 669 O O . ASP A 1 81 ? -3.003 12.854 -8.409 1.00 94.12 81 ASP A O 1
ATOM 673 N N . ASN A 1 82 ? -3.822 12.303 -6.394 1.00 95.62 82 ASN A N 1
ATOM 674 C CA . ASN A 1 82 ? -4.987 13.203 -6.461 1.00 95.62 82 ASN A CA 1
ATOM 675 C C . ASN A 1 82 ? -4.906 14.450 -5.569 1.00 95.62 82 ASN A C 1
ATOM 677 O O . ASN A 1 82 ? -5.574 15.440 -5.851 1.00 95.62 82 ASN A O 1
ATOM 681 N N . VAL A 1 83 ? -4.155 14.409 -4.464 1.00 94.12 83 VAL A N 1
ATOM 682 C CA . VAL A 1 83 ? -4.176 15.473 -3.441 1.00 94.12 83 VAL A CA 1
ATOM 683 C C . VAL A 1 83 ? -2.807 16.113 -3.277 1.00 94.12 83 VAL A C 1
ATOM 685 O O . VAL A 1 83 ? -2.680 17.334 -3.306 1.00 94.12 83 VAL A O 1
ATOM 688 N N . GLY A 1 84 ? -1.765 15.305 -3.081 1.00 92.94 84 GLY A N 1
ATOM 689 C CA . GLY A 1 84 ? -0.409 15.825 -2.964 1.00 92.94 84 GLY A CA 1
ATOM 690 C C . GLY A 1 84 ? 0.573 14.872 -2.302 1.00 92.94 84 GLY A C 1
ATOM 691 O O . GLY A 1 84 ? 0.222 13.835 -1.741 1.00 92.94 84 GLY A O 1
ATOM 692 N N . LYS A 1 85 ? 1.852 15.244 -2.336 1.00 92.56 85 LYS A N 1
ATOM 693 C CA . LYS A 1 85 ? 2.930 14.399 -1.814 1.00 92.56 85 LYS A CA 1
ATOM 694 C C . LYS A 1 85 ? 2.965 14.432 -0.287 1.00 92.56 85 LYS A C 1
ATOM 696 O O . LYS A 1 85 ? 3.035 15.488 0.332 1.00 92.56 85 LYS A O 1
ATOM 701 N N . MET A 1 86 ? 2.966 13.251 0.322 1.00 93.00 86 MET A N 1
ATOM 702 C CA . MET A 1 86 ? 3.122 13.062 1.765 1.00 93.00 86 MET A CA 1
ATOM 703 C C . MET A 1 86 ? 3.988 11.832 2.018 1.00 93.00 86 MET A C 1
ATOM 705 O O . MET A 1 86 ? 3.908 10.863 1.259 1.00 93.00 86 MET A O 1
ATOM 709 N N . ARG A 1 87 ? 4.794 11.833 3.085 1.00 91.38 87 ARG A N 1
ATOM 710 C CA . ARG A 1 87 ? 5.521 10.626 3.500 1.00 91.38 87 ARG A CA 1
ATOM 711 C C . ARG A 1 87 ? 4.537 9.570 4.003 1.00 91.38 87 ARG A C 1
ATOM 713 O O . ARG A 1 87 ? 3.530 9.893 4.630 1.00 91.38 87 ARG A O 1
ATOM 720 N N . PHE A 1 88 ? 4.853 8.301 3.766 1.00 88.62 88 PHE A N 1
ATOM 721 C CA . PHE A 1 88 ? 3.974 7.185 4.123 1.00 88.62 88 PHE A CA 1
ATOM 722 C C . PHE A 1 88 ? 3.655 7.121 5.627 1.00 88.62 88 PHE A C 1
ATOM 724 O O . PHE A 1 88 ? 2.511 6.890 6.013 1.00 88.62 88 PHE A O 1
ATOM 731 N N . ASN A 1 89 ? 4.638 7.397 6.491 1.00 88.88 89 ASN A N 1
ATOM 732 C CA . ASN A 1 89 ? 4.437 7.412 7.945 1.00 88.88 89 ASN A CA 1
ATOM 733 C C . ASN A 1 89 ? 3.517 8.551 8.407 1.00 88.88 89 ASN A C 1
ATOM 735 O O . ASN A 1 89 ? 2.679 8.340 9.284 1.00 88.88 89 ASN A O 1
ATOM 739 N N . ASP A 1 90 ? 3.624 9.731 7.793 1.00 92.06 90 ASP A N 1
ATOM 740 C CA . ASP A 1 90 ? 2.750 10.867 8.106 1.00 92.06 90 ASP A CA 1
ATOM 741 C C . ASP A 1 90 ? 1.308 10.574 7.684 1.00 92.06 90 ASP A C 1
ATOM 743 O O . ASP A 1 90 ? 0.365 10.867 8.422 1.00 92.06 90 ASP A O 1
ATOM 747 N N . PHE A 1 91 ? 1.140 9.921 6.532 1.00 92.88 91 PHE A N 1
ATOM 748 C CA . PHE A 1 91 ? -0.158 9.463 6.049 1.00 92.88 91 PHE A CA 1
ATOM 749 C C . PHE A 1 91 ? -0.793 8.446 7.006 1.00 92.88 91 PHE A C 1
ATOM 751 O O . PHE A 1 91 ? -1.925 8.645 7.451 1.00 92.88 91 PHE A O 1
ATOM 758 N N . LYS A 1 92 ? -0.033 7.418 7.416 1.00 90.38 92 LYS A N 1
ATOM 759 C CA . LYS A 1 92 ? -0.457 6.456 8.447 1.00 90.38 92 LYS A CA 1
ATOM 760 C C . LYS A 1 92 ? -0.897 7.174 9.722 1.00 90.38 92 LYS A C 1
ATOM 762 O O . LYS A 1 92 ? -1.988 6.915 10.225 1.00 90.38 92 LYS A O 1
ATOM 767 N N . ARG A 1 93 ? -0.079 8.103 10.232 1.00 92.00 93 ARG A N 1
ATOM 768 C CA . ARG A 1 93 ? -0.376 8.864 11.454 1.00 92.00 93 ARG A CA 1
ATOM 769 C C . ARG A 1 93 ? -1.683 9.647 11.332 1.00 92.00 93 ARG A C 1
ATOM 771 O O . ARG A 1 93 ? -2.493 9.589 12.252 1.00 92.00 93 ARG A O 1
ATOM 778 N N . LYS A 1 94 ? -1.914 10.338 10.211 1.00 93.12 94 LYS A N 1
ATOM 779 C CA . LYS A 1 94 ? -3.167 11.075 9.972 1.00 93.12 94 LYS A CA 1
ATOM 780 C C . LYS A 1 94 ? -4.388 10.159 9.989 1.00 93.12 94 LYS A C 1
ATOM 782 O O . LYS A 1 94 ? -5.376 10.496 10.637 1.00 93.12 94 LYS A O 1
ATOM 787 N N . ILE A 1 95 ? -4.308 8.997 9.339 1.00 91.75 95 ILE A N 1
ATOM 788 C CA . ILE A 1 95 ? -5.400 8.013 9.351 1.00 91.75 95 ILE A CA 1
ATOM 789 C C . ILE A 1 95 ? -5.667 7.519 10.773 1.00 91.75 95 ILE A C 1
ATOM 791 O O . ILE A 1 95 ? -6.815 7.530 11.210 1.00 91.75 95 ILE A O 1
ATOM 795 N N . PHE A 1 96 ? -4.626 7.149 11.524 1.00 89.75 96 PHE A N 1
ATOM 796 C CA . PHE A 1 96 ? -4.797 6.690 12.904 1.00 89.75 96 PHE A CA 1
ATOM 797 C C . PHE A 1 96 ? -5.432 7.753 13.802 1.00 89.75 96 PHE A C 1
ATOM 799 O O . PHE A 1 96 ? -6.361 7.443 14.541 1.00 89.75 96 PHE A O 1
ATOM 806 N N . VAL A 1 97 ? -4.984 9.009 13.716 1.00 92.56 97 VAL A N 1
ATOM 807 C CA . VAL A 1 97 ? -5.581 10.115 14.482 1.00 92.56 97 VAL A CA 1
ATOM 808 C C . VAL A 1 97 ? -7.051 10.312 14.107 1.00 92.56 97 VAL A C 1
ATOM 810 O O . VAL A 1 97 ? -7.884 10.494 14.994 1.00 92.56 97 VAL A O 1
ATOM 813 N N . SER A 1 98 ? -7.389 10.234 12.817 1.00 91.12 98 SER A N 1
ATOM 814 C CA . SER A 1 98 ? -8.770 10.370 12.345 1.00 91.12 98 SER A CA 1
ATOM 815 C C . SER A 1 98 ? -9.673 9.252 12.875 1.00 91.12 98 SER A C 1
ATOM 817 O O . SER A 1 98 ? -10.737 9.543 13.416 1.00 91.12 98 SER A O 1
ATOM 819 N N . LEU A 1 99 ? -9.222 7.996 12.804 1.00 89.44 99 LEU A N 1
ATOM 820 C CA . LEU A 1 99 ? -9.964 6.840 13.316 1.00 89.44 99 LEU A CA 1
ATOM 821 C C . LEU A 1 99 ? -10.193 6.938 14.830 1.00 89.44 99 LEU A C 1
ATOM 823 O O . LEU A 1 99 ? -11.323 6.809 15.291 1.00 89.44 99 LEU A O 1
ATOM 827 N N . LEU A 1 100 ? -9.149 7.257 15.600 1.00 89.50 100 LEU A N 1
ATOM 828 C CA . LEU A 1 100 ? -9.261 7.410 17.056 1.00 89.50 100 LEU A CA 1
ATOM 829 C C . LEU A 1 100 ? -10.185 8.569 17.455 1.00 89.50 100 LEU A C 1
ATOM 831 O O . LEU A 1 100 ? -10.890 8.492 18.458 1.00 89.50 100 LEU A O 1
ATOM 835 N N . SER A 1 101 ? -10.202 9.648 16.671 1.00 86.00 101 SER A N 1
ATOM 836 C CA . SER A 1 101 ? -11.076 10.795 16.935 1.00 86.00 101 SER A CA 1
ATOM 837 C C . SER A 1 101 ? -12.555 10.460 16.713 1.00 86.00 101 SER A C 1
ATOM 839 O O . SER A 1 101 ? -13.403 11.002 17.417 1.00 86.00 101 SER A O 1
ATOM 841 N N . GLN A 1 102 ? -12.879 9.546 15.791 1.00 73.62 102 GLN A N 1
ATOM 842 C CA . GLN A 1 102 ? -14.259 9.100 15.552 1.00 73.62 102 GLN A CA 1
ATOM 843 C C . GLN A 1 102 ? -14.808 8.243 16.703 1.00 73.62 102 GLN A C 1
ATOM 845 O O . GLN A 1 102 ? -15.984 8.365 17.056 1.00 73.62 102 GLN A O 1
ATOM 850 N N . ASP A 1 103 ? -13.966 7.419 17.329 1.00 61.50 103 ASP A N 1
ATO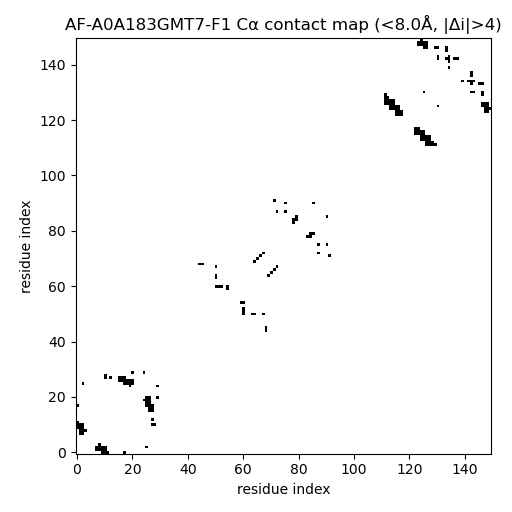M 851 C CA . ASP A 1 103 ? -14.379 6.549 18.439 1.00 61.50 103 ASP A CA 1
ATOM 852 C C . ASP A 1 103 ? -14.731 7.335 19.714 1.00 61.50 103 ASP A C 1
ATOM 854 O O . ASP A 1 103 ? -15.644 6.954 20.455 1.00 61.50 103 ASP A O 1
ATOM 858 N N . ASN A 1 104 ? -14.092 8.489 19.932 1.00 58.50 104 ASN A N 1
ATOM 859 C CA . ASN A 1 104 ? -14.402 9.379 21.057 1.00 58.50 104 ASN A CA 1
ATOM 860 C C . ASN A 1 104 ? -15.783 10.052 20.946 1.00 58.50 104 ASN A C 1
ATOM 862 O O . ASN A 1 104 ? -16.328 10.497 21.951 1.00 58.50 104 ASN A O 1
ATOM 866 N N . VAL A 1 105 ? -16.383 10.105 19.751 1.00 58.25 105 VAL A N 1
ATOM 867 C CA . VAL A 1 105 ? -17.731 10.674 19.553 1.00 58.25 105 VAL A CA 1
ATOM 868 C C . VAL A 1 105 ? -18.823 9.628 19.816 1.00 58.25 105 VAL A C 1
ATOM 870 O O . VAL A 1 105 ? -19.941 9.968 20.194 1.00 58.25 105 VAL A O 1
ATOM 873 N N . ARG A 1 106 ? -18.510 8.332 19.673 1.00 55.28 106 ARG A N 1
ATOM 874 C CA . ARG A 1 106 ? -19.479 7.230 19.835 1.00 55.28 106 ARG A CA 1
ATOM 875 C C . ARG A 1 106 ? -19.649 6.756 21.277 1.00 55.28 106 ARG A C 1
ATOM 877 O O . ARG A 1 106 ? -20.611 6.055 21.580 1.00 55.28 106 ARG A O 1
ATOM 884 N N . THR A 1 107 ? -18.770 7.173 22.184 1.00 53.44 107 THR A N 1
ATOM 885 C CA . THR A 1 107 ? -18.874 6.903 23.623 1.00 53.44 107 THR A CA 1
ATOM 886 C C . THR A 1 107 ? -19.540 8.040 24.399 1.00 53.44 107 THR A C 1
ATOM 888 O O . THR A 1 107 ? -19.254 8.245 25.574 1.00 53.44 107 THR A O 1
ATOM 891 N N . THR A 1 108 ? -20.583 8.673 23.854 1.00 54.56 108 THR A N 1
ATOM 892 C CA . THR A 1 108 ? -21.682 9.109 24.734 1.00 54.56 108 THR A CA 1
ATOM 893 C C . THR A 1 108 ? -22.476 7.872 25.159 1.00 54.56 108 THR A C 1
ATOM 895 O O . THR A 1 108 ? -23.655 7.719 24.838 1.00 54.56 108 THR A O 1
ATOM 898 N N . SER A 1 109 ? -21.824 6.944 25.868 1.00 56.34 109 SER A N 1
ATOM 899 C CA . SER A 1 109 ? -22.544 5.991 26.698 1.00 56.34 109 SER A CA 1
ATOM 900 C C . SER A 1 1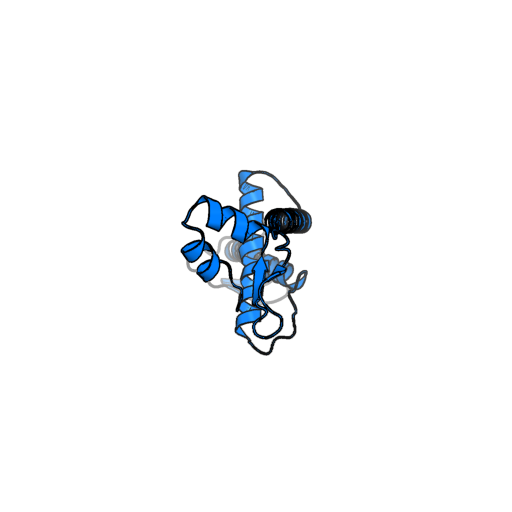09 ? -23.312 6.855 27.683 1.00 56.34 109 SER A C 1
ATOM 902 O O . SER A 1 109 ? -22.720 7.445 28.590 1.00 56.34 109 SER A O 1
ATOM 904 N N . ARG A 1 110 ? -24.617 7.037 27.447 1.00 60.97 110 ARG A N 1
ATOM 905 C CA . ARG A 1 110 ? -25.501 7.634 28.444 1.00 60.97 110 ARG A CA 1
ATOM 906 C C . ARG A 1 110 ? -25.275 6.781 29.684 1.00 60.97 110 ARG A C 1
ATOM 908 O O . ARG A 1 110 ? -25.637 5.610 29.678 1.00 60.97 110 ARG A O 1
ATOM 915 N N . ARG A 1 111 ? -24.587 7.303 30.705 1.00 64.12 111 ARG A N 1
ATOM 916 C CA . ARG A 1 111 ? -24.401 6.572 31.962 1.00 64.12 111 ARG A CA 1
ATOM 917 C C . ARG A 1 111 ? -25.796 6.307 32.507 1.00 64.12 111 ARG A C 1
ATOM 919 O O . ARG A 1 111 ? -26.430 7.192 33.072 1.00 64.12 111 ARG A O 1
ATOM 926 N N . HIS A 1 112 ? -26.293 5.099 32.282 1.00 72.94 112 HIS A N 1
ATOM 927 C CA . HIS A 1 112 ? -27.586 4.680 32.778 1.00 72.94 112 HIS A CA 1
ATOM 928 C C . HIS A 1 112 ? -27.444 4.495 34.287 1.00 72.94 112 HIS A C 1
ATOM 930 O O . HIS A 1 112 ? -26.926 3.484 34.755 1.00 72.94 112 HIS A O 1
ATOM 936 N N . GLN A 1 113 ? -27.864 5.501 35.056 1.00 76.62 113 GLN A N 1
ATOM 937 C CA . GLN A 1 113 ? -27.970 5.374 36.505 1.00 76.62 113 GLN A CA 1
ATOM 938 C C . GLN A 1 113 ? -29.098 4.390 36.813 1.00 76.62 113 GLN A C 1
ATOM 940 O O . GLN A 1 113 ? -30.268 4.649 36.510 1.00 76.62 113 GLN A O 1
ATOM 945 N N . LEU A 1 114 ? -28.711 3.225 37.336 1.00 80.00 114 LEU A N 1
ATOM 946 C CA . LEU A 1 114 ? -29.625 2.175 37.757 1.00 80.00 114 LEU A CA 1
ATOM 947 C C . LEU A 1 114 ? -30.035 2.421 39.207 1.00 80.00 114 LEU A C 1
ATOM 949 O O . LEU A 1 114 ? -29.191 2.420 40.101 1.00 80.00 114 LEU A O 1
ATOM 953 N N . GLU A 1 115 ? -31.331 2.572 39.440 1.00 81.75 115 GLU A N 1
ATOM 954 C CA . GLU A 1 115 ? -31.919 2.600 40.775 1.00 81.75 115 GLU A CA 1
ATOM 955 C C . GLU A 1 115 ? -32.576 1.252 41.096 1.00 81.75 115 GLU A C 1
ATOM 957 O O . GLU A 1 115 ? -33.014 0.518 40.202 1.00 81.75 115 GLU A O 1
ATOM 962 N N . ARG A 1 116 ? -32.632 0.909 42.387 1.00 79.25 116 ARG A N 1
ATOM 963 C CA . ARG A 1 116 ? -33.401 -0.243 42.869 1.00 79.25 116 ARG A CA 1
ATOM 964 C C . ARG A 1 116 ? -34.841 0.206 43.084 1.00 79.25 116 ARG A C 1
ATOM 966 O O . ARG A 1 116 ? -35.081 1.109 43.876 1.00 79.25 116 ARG A O 1
ATOM 973 N N . ALA A 1 117 ? -35.782 -0.438 42.409 1.00 73.06 117 ALA A N 1
ATOM 974 C CA . ALA A 1 117 ? -37.206 -0.166 42.537 1.00 73.06 117 ALA A CA 1
ATOM 975 C C . ALA A 1 117 ? -37.951 -1.417 43.028 1.00 73.06 117 ALA A C 1
ATOM 977 O O . ALA A 1 117 ? -37.691 -2.529 42.561 1.00 73.06 117 ALA A O 1
ATOM 978 N N . GLY A 1 118 ? -38.892 -1.221 43.954 1.00 71.06 118 GLY A N 1
ATOM 979 C CA . GLY A 1 118 ? -39.768 -2.265 44.493 1.00 71.06 118 GLY A CA 1
ATOM 980 C C . GLY A 1 118 ? -39.472 -2.668 45.946 1.00 71.06 118 GLY A C 1
ATOM 981 O O . GLY A 1 118 ? -38.460 -2.258 46.516 1.00 71.06 118 GLY A O 1
ATOM 982 N N . PRO A 1 119 ? -40.366 -3.463 46.564 1.00 71.06 119 PRO A N 1
ATOM 983 C CA . PRO A 1 119 ? -40.207 -3.944 47.935 1.00 71.06 119 PRO A CA 1
ATOM 984 C C . PRO A 1 119 ? -38.976 -4.852 48.066 1.00 71.06 119 PRO A C 1
ATOM 986 O O . PRO A 1 119 ? -38.611 -5.551 47.122 1.00 71.06 119 PRO A O 1
ATOM 989 N N . ALA A 1 120 ? -38.359 -4.886 49.253 1.00 67.31 120 ALA A N 1
ATOM 990 C CA . ALA A 1 120 ? -37.081 -5.570 49.500 1.00 67.31 120 ALA A CA 1
ATOM 991 C C . ALA A 1 120 ? -37.038 -7.033 49.010 1.00 67.31 120 ALA A C 1
ATOM 993 O O . ALA A 1 120 ? -36.009 -7.473 48.504 1.00 67.31 120 ALA A O 1
ATOM 994 N N . LYS A 1 121 ? -38.169 -7.754 49.075 1.00 63.09 121 LYS A N 1
ATOM 995 C CA . LYS A 1 121 ? -38.308 -9.146 48.606 1.00 63.09 121 LYS A CA 1
ATOM 996 C C . LYS A 1 121 ? -38.221 -9.331 47.081 1.00 63.09 121 LYS A C 1
ATOM 998 O O . LYS A 1 121 ? -37.957 -10.443 46.643 1.00 63.09 121 LYS A O 1
ATOM 1003 N N . VAL A 1 122 ? -38.458 -8.291 46.273 1.00 66.69 122 VAL A N 1
ATOM 1004 C CA . VAL A 1 122 ? -38.485 -8.364 44.795 1.00 66.69 122 VAL A CA 1
ATOM 1005 C C . VAL A 1 122 ? -37.873 -7.093 44.187 1.00 66.69 122 VAL A C 1
ATOM 1007 O O . VAL A 1 122 ? -38.457 -6.444 43.319 1.00 66.69 122 VAL A O 1
ATOM 1010 N N . THR A 1 123 ? -36.705 -6.682 44.681 1.00 70.62 123 THR A N 1
ATOM 1011 C CA . THR A 1 123 ? -36.032 -5.476 44.184 1.00 70.62 123 THR A CA 1
ATOM 1012 C C . THR A 1 123 ? -35.553 -5.687 42.751 1.00 70.62 123 THR A C 1
ATOM 1014 O O . THR A 1 123 ? -34.810 -6.623 42.464 1.00 70.62 123 THR A O 1
ATOM 1017 N N . ARG A 1 124 ? -35.954 -4.797 41.839 1.00 75.44 124 ARG A N 1
ATOM 1018 C CA . ARG A 1 124 ? -35.502 -4.815 40.443 1.00 75.44 124 ARG A CA 1
ATOM 1019 C C . ARG A 1 124 ? -34.656 -3.586 40.140 1.00 75.44 124 ARG A C 1
ATOM 1021 O O . ARG A 1 124 ? -34.892 -2.517 40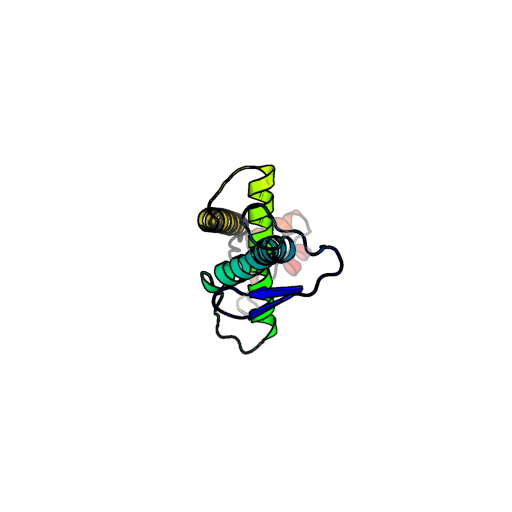.699 1.00 75.44 124 ARG A O 1
ATOM 1028 N N . LYS A 1 125 ? -33.667 -3.724 39.256 1.00 78.12 125 LYS A N 1
ATOM 1029 C CA . LYS A 1 125 ? -32.866 -2.588 38.785 1.00 78.12 125 LYS A CA 1
ATOM 1030 C C . LYS A 1 125 ? -33.527 -1.986 37.547 1.00 78.12 125 LYS A C 1
ATOM 1032 O O . LYS A 1 125 ? -33.818 -2.700 36.589 1.00 78.12 125 LYS A O 1
ATOM 1037 N N . ARG A 1 126 ? -33.749 -0.673 37.555 1.00 80.56 126 ARG A N 1
ATOM 1038 C CA . ARG A 1 126 ? -34.236 0.081 36.388 1.00 80.56 126 ARG A CA 1
ATOM 1039 C C . ARG A 1 126 ? -33.390 1.324 36.172 1.00 80.56 126 ARG A C 1
ATOM 1041 O O . ARG A 1 126 ? -32.873 1.888 37.131 1.00 80.56 126 ARG A O 1
ATOM 1048 N N . CYS A 1 127 ? -33.250 1.769 34.927 1.00 84.19 127 CYS A N 1
ATOM 1049 C CA . CYS A 1 127 ? -32.606 3.052 34.655 1.00 84.19 127 CYS A CA 1
ATOM 1050 C C . CYS A 1 127 ? -33.604 4.196 34.868 1.00 84.19 127 CYS A C 1
ATOM 1052 O O . CYS A 1 127 ? -34.652 4.207 34.224 1.00 84.19 127 CYS A O 1
ATOM 1054 N N . HIS A 1 128 ? -33.249 5.172 35.708 1.00 79.25 128 HIS A N 1
ATOM 1055 C CA . HIS A 1 128 ? -34.099 6.330 36.010 1.00 79.25 128 HIS A CA 1
ATOM 1056 C C . HIS A 1 128 ? -34.491 7.111 34.740 1.00 79.25 128 HIS A C 1
ATOM 1058 O O . HIS A 1 128 ? -35.670 7.342 34.478 1.00 79.25 128 HIS A O 1
ATOM 1064 N N . GLY A 1 129 ? -33.506 7.434 33.891 1.00 77.56 129 GLY A N 1
ATOM 1065 C CA . GLY A 1 129 ? -33.735 8.173 32.644 1.00 77.56 129 GLY A CA 1
ATOM 1066 C C . GLY A 1 129 ? -34.608 7.417 31.638 1.00 77.56 129 GLY A C 1
ATOM 1067 O O . GLY A 1 129 ? -35.560 7.982 31.109 1.00 77.56 129 GLY A O 1
ATOM 1068 N N . CYS A 1 130 ? -34.339 6.124 31.413 1.00 79.38 130 CYS A N 1
ATOM 1069 C CA . CYS A 1 130 ? -35.128 5.320 30.471 1.00 79.38 130 CYS A CA 1
ATOM 1070 C C . CYS A 1 130 ? -36.561 5.097 30.953 1.00 79.38 130 CYS A C 1
ATOM 1072 O O . CYS A 1 130 ? -37.479 5.112 30.140 1.00 79.38 130 CYS A O 1
ATOM 1074 N N . TYR A 1 131 ? -36.760 4.901 32.259 1.00 78.81 131 TYR A N 1
ATOM 1075 C CA . TYR A 1 131 ? -38.092 4.743 32.833 1.00 78.81 131 TYR A CA 1
ATOM 1076 C C . TYR A 1 131 ? -38.930 6.011 32.647 1.00 78.81 131 TYR A C 1
ATOM 1078 O O . TYR A 1 131 ? -40.078 5.918 32.230 1.00 78.81 131 TYR A O 1
ATOM 1086 N N . HIS A 1 132 ? -38.351 7.191 32.887 1.00 76.69 132 HIS A N 1
ATOM 1087 C CA . HIS A 1 132 ? -39.063 8.458 32.733 1.00 76.69 132 HIS A CA 1
ATOM 1088 C C . HIS A 1 132 ? -39.459 8.743 31.275 1.00 76.69 132 HIS A C 1
ATOM 1090 O O . HIS A 1 132 ? -40.548 9.249 31.023 1.00 76.69 132 HIS A O 1
ATOM 1096 N N . THR A 1 133 ? -38.610 8.392 30.303 1.00 78.94 133 THR A N 1
ATOM 1097 C CA . THR A 1 133 ? -38.969 8.471 28.876 1.00 78.94 133 THR A CA 1
ATOM 1098 C C . THR A 1 133 ? -40.073 7.470 28.527 1.00 78.94 133 THR A C 1
ATOM 1100 O O . THR A 1 133 ? -41.096 7.855 27.975 1.00 78.94 133 THR A O 1
ATOM 1103 N N . LEU A 1 134 ? -39.933 6.205 28.938 1.00 76.12 134 LEU A N 1
ATOM 1104 C CA . LEU A 1 134 ? -40.930 5.160 28.673 1.00 76.12 134 LEU A CA 1
ATOM 1105 C C . LEU A 1 134 ? -42.293 5.435 29.323 1.00 76.12 134 LEU A C 1
ATOM 1107 O O . LEU A 1 134 ? -43.307 5.024 28.765 1.00 76.12 134 LEU A O 1
ATOM 1111 N N . ALA A 1 135 ? -42.311 6.094 30.485 1.00 72.31 135 ALA A N 1
ATOM 1112 C CA . ALA A 1 135 ? -43.521 6.487 31.206 1.00 72.31 135 ALA A CA 1
ATOM 1113 C C . ALA A 1 135 ? -44.210 7.725 30.610 1.00 72.31 135 ALA A C 1
ATOM 1115 O O . ALA A 1 135 ? -45.383 7.946 30.887 1.00 72.31 135 ALA A O 1
ATOM 1116 N N . LYS A 1 136 ? -43.498 8.533 29.810 1.00 75.50 136 LYS A N 1
ATOM 1117 C CA . LYS A 1 136 ? -44.110 9.597 28.999 1.00 75.50 136 LYS A CA 1
ATOM 1118 C C . LYS A 1 136 ? -44.757 9.040 27.733 1.00 75.50 136 LYS A C 1
ATOM 1120 O O . LYS A 1 136 ? -45.809 9.524 27.338 1.00 75.50 136 LYS A O 1
ATOM 1125 N N . ASP A 1 137 ? -44.141 8.018 27.141 1.00 74.19 137 ASP A N 1
ATOM 1126 C CA . ASP A 1 137 ? -44.581 7.443 25.865 1.00 74.19 137 ASP A CA 1
ATOM 1127 C C . ASP A 1 137 ? -45.618 6.313 26.023 1.00 74.19 137 ASP A C 1
ATOM 1129 O O . ASP A 1 137 ? -46.227 5.899 25.041 1.00 74.19 137 ASP A O 1
ATOM 1133 N N . ASN A 1 138 ? -45.813 5.768 27.231 1.00 68.50 138 ASN A N 1
ATOM 1134 C CA . ASN A 1 138 ? -46.764 4.683 27.498 1.00 68.50 138 ASN A CA 1
ATOM 1135 C C . ASN A 1 138 ? -47.462 4.856 28.853 1.00 68.50 138 ASN A C 1
ATOM 1137 O O . ASN A 1 138 ? -46.895 5.437 29.777 1.00 68.50 138 ASN A O 1
ATOM 1141 N N . ASP A 1 139 ? -48.627 4.218 29.014 1.00 61.84 139 ASP A N 1
ATOM 1142 C CA . ASP A 1 139 ? -49.266 4.055 30.321 1.00 61.84 139 ASP A CA 1
ATOM 1143 C C . ASP A 1 139 ? -48.305 3.454 31.360 1.00 61.84 139 ASP A C 1
ATOM 1145 O O . ASP A 1 139 ? -47.505 2.550 31.081 1.00 61.84 139 ASP A O 1
ATOM 1149 N N . SER A 1 140 ? -48.420 3.940 32.597 1.00 59.47 140 SER A N 1
ATOM 1150 C CA . SER A 1 140 ? -47.523 3.652 33.729 1.00 59.47 140 SER A CA 1
ATOM 1151 C C . SER A 1 140 ? -47.277 2.155 33.990 1.00 59.47 140 SER A C 1
ATOM 1153 O O . SER A 1 140 ? -46.178 1.768 34.400 1.00 59.47 140 SER A O 1
ATOM 1155 N N . ARG A 1 141 ? -48.255 1.287 33.694 1.00 58.28 141 ARG A N 1
ATOM 1156 C CA . ARG A 1 141 ? -48.119 -0.181 33.794 1.00 58.28 141 ARG A CA 1
ATOM 1157 C C . ARG A 1 141 ? -47.210 -0.777 32.713 1.00 58.28 141 ARG A C 1
ATOM 1159 O O . ARG A 1 141 ? -46.437 -1.690 33.001 1.00 58.28 141 ARG A O 1
ATOM 1166 N N . THR A 1 142 ? -47.261 -0.253 31.494 1.00 58.53 142 THR A N 1
ATOM 1167 C CA . THR A 1 142 ? -46.529 -0.775 30.329 1.00 58.53 142 THR A CA 1
ATOM 1168 C C . THR A 1 142 ? -45.069 -0.309 30.335 1.00 58.53 142 THR A C 1
ATOM 1170 O O . THR A 1 142 ? -44.162 -1.087 30.023 1.00 58.53 142 THR A O 1
ATOM 1173 N N . GLY A 1 143 ? -44.816 0.927 30.788 1.00 56.62 143 GLY A N 1
ATOM 1174 C CA . GLY A 1 143 ? -43.461 1.462 30.982 1.00 56.62 143 GLY A CA 1
ATOM 1175 C C . GLY A 1 143 ? -42.669 0.728 32.075 1.00 56.62 143 GLY A C 1
ATOM 1176 O O . GLY A 1 143 ? -41.466 0.495 31.933 1.00 56.62 143 GLY A O 1
ATOM 1177 N N . GLY A 1 144 ? -43.354 0.271 33.132 1.00 58.97 144 GLY A N 1
ATOM 1178 C CA . GLY A 1 144 ? -42.753 -0.482 34.236 1.00 58.97 144 GLY A CA 1
ATOM 1179 C C . GLY A 1 144 ? -42.247 -1.877 33.866 1.00 58.97 144 GLY A C 1
ATOM 1180 O O . GLY A 1 144 ? -41.254 -2.321 34.433 1.00 58.97 144 GLY A O 1
ATOM 1181 N N . ALA A 1 145 ? -42.871 -2.561 32.903 1.00 59.75 145 ALA A N 1
ATOM 1182 C CA . ALA A 1 145 ? -42.435 -3.889 32.463 1.00 59.75 145 ALA A CA 1
ATOM 1183 C C . ALA A 1 145 ? -41.236 -3.833 31.497 1.00 59.75 145 ALA A C 1
ATOM 1185 O O . ALA A 1 145 ? -40.363 -4.698 31.548 1.00 59.75 145 ALA A O 1
ATOM 1186 N N . ARG A 1 146 ? -41.177 -2.804 30.639 1.00 58.00 146 ARG A N 1
ATOM 1187 C CA . ARG A 1 146 ? -40.142 -2.640 29.599 1.00 58.00 146 ARG A CA 1
ATOM 1188 C C . ARG A 1 146 ? -38.853 -1.973 30.091 1.00 58.00 146 ARG A C 1
ATOM 1190 O O . ARG A 1 146 ? -37.805 -2.184 29.496 1.00 58.00 146 ARG A O 1
ATOM 1197 N N . GLY A 1 147 ? -38.910 -1.186 31.169 1.00 56.72 147 GLY A N 1
ATOM 1198 C CA . GLY A 1 147 ? -37.752 -0.469 31.727 1.00 56.72 147 GLY A CA 1
ATOM 1199 C C . GLY A 1 147 ? -36.857 -1.284 32.673 1.00 56.72 147 GLY A C 1
ATOM 1200 O O . GLY A 1 147 ? -35.950 -0.722 33.292 1.00 56.72 147 GLY A O 1
ATOM 1201 N N . LEU A 1 148 ? -37.130 -2.579 32.837 1.00 58.22 148 LEU A N 1
ATOM 1202 C CA . LEU A 1 148 ? -36.419 -3.459 33.762 1.00 58.22 148 LEU A CA 1
ATOM 1203 C C . LEU A 1 148 ? -35.209 -4.093 33.076 1.00 58.22 148 LEU A C 1
ATOM 1205 O O . LEU A 1 148 ? -35.349 -4.761 32.054 1.00 58.22 148 LEU A O 1
ATOM 1209 N N . ALA A 1 149 ? -34.029 -3.914 33.666 1.00 57.09 149 ALA A N 1
ATOM 1210 C CA . ALA A 1 149 ? -32.850 -4.675 33.275 1.00 57.09 149 ALA A CA 1
ATOM 1211 C C . ALA A 1 149 ? -32.926 -6.064 33.934 1.00 57.09 149 ALA A C 1
ATOM 1213 O O . ALA A 1 149 ? -33.179 -6.144 35.140 1.00 57.09 149 ALA A O 1
ATOM 1214 N N . LYS A 1 150 ? -32.760 -7.135 33.142 1.00 47.44 150 LYS A N 1
ATOM 1215 C CA . LYS A 1 150 ? -32.549 -8.493 33.672 1.00 47.44 150 LYS A CA 1
ATOM 1216 C C . LYS A 1 150 ? -31.223 -8.571 34.423 1.00 47.44 150 LYS A C 1
ATOM 1218 O O . LYS A 1 150 ? -30.257 -7.921 33.964 1.00 47.44 150 LYS A O 1
#

Foldseek 3Di:
DWDDDPHIDDDDDDPADQDQDPVSHGPRVVVVVVVVVVVVVLVVVCVVDPPDDDDPDPVVSVVVSCVVRVVLVVVQVVCCVPPHDDDSVVSVVVVVVVVVVVVVVVPPPVPQDWDFDDDPVDTFTFRPVQLVVLVVVDPNVVSVVVRTDD

Sequence (150 aa):
MKWKVKRDIIMLSTIHDDGIGSSSKPHMVEDYNNAKLFVDTSDQMASYSPFVRKTNKWYIRLFFHIATQTIMGNAWKLYQDNVGKMRFNDFKRKIFVSLLSQDNVRTTSRRHQLERAGPAKVTRKRCHGCYHTLAKDNDSRTGGARGLAK

Radius of gyration: 31.48 Å; Cα contacts (8 Å, |Δi|>4): 106; chains: 1; bounding box: 79×35×79 Å

Secondary structure (DSSP, 8-state):
-EEESSSEEE---SS--S-B-TTSSBHHHHHHHHHHHHHHHHHHHHHHS------S-HHHHHHHHIIIIIIHHHHHHHHHHHT----HHHHHHHHHHHHHHHHHHHT------EEEES-GGG-EEEEHHHHHHHHHHS-HHHHHHHTB--